Protein AF-A0A1B6HYE9-F1 (afdb_monomer_lite)

InterPro domains:
  IPR001102 Transglutaminase, N-terminal [PF00868] (40-158)
  IPR013783 Immunoglobulin-like fold [G3DSA:2.60.40.10] (4-171)
  IPR014756 Immunoglobulin E-set [SSF81296] (29-166)
  IPR050779 Protein-glutamine gamma-glutamyltransferases [PTHR11590] (35-166)

Structure (mmCIF, N/CA/C/O backbone):
data_AF-A0A1B6HYE9-F1
#
_entry.id   AF-A0A1B6HYE9-F1
#
loop_
_atom_site.group_PDB
_atom_site.id
_atom_site.type_symbol
_atom_site.label_atom_id
_atom_site.label_alt_id
_atom_site.label_comp_id
_atom_site.label_asym_id
_atom_site.label_entity_id
_atom_site.label_seq_id
_atom_site.pdbx_PDB_ins_code
_atom_site.Cartn_x
_atom_site.Cartn_y
_atom_site.Cartn_z
_atom_site.occupancy
_atom_site.B_iso_or_equiv
_atom_site.auth_seq_id
_atom_site.auth_comp_id
_atom_site.auth_asym_id
_atom_site.auth_atom_id
_atom_site.pdbx_PDB_model_num
ATOM 1 N N . ASN A 1 1 ? -44.830 27.054 55.595 1.00 59.25 1 ASN A N 1
ATOM 2 C CA . ASN A 1 1 ? -45.464 26.702 54.304 1.00 59.25 1 ASN A CA 1
ATOM 3 C C . ASN A 1 1 ? -44.818 25.433 53.739 1.00 59.25 1 ASN A C 1
ATOM 5 O O . ASN A 1 1 ? -43.736 25.499 53.167 1.00 59.25 1 ASN A O 1
ATOM 9 N N . TYR A 1 2 ? -45.419 24.270 54.002 1.00 58.19 2 TYR A N 1
ATOM 10 C CA . TYR A 1 2 ? -44.832 22.929 53.811 1.00 58.19 2 TYR A CA 1
ATOM 11 C C . TYR A 1 2 ? -44.570 22.565 52.336 1.00 58.19 2 TYR A C 1
ATOM 13 O O . TYR A 1 2 ? -43.522 22.013 52.006 1.00 58.19 2 TYR A O 1
ATOM 21 N N . GLN A 1 3 ? -45.456 22.990 51.432 1.00 59.62 3 GLN A N 1
ATOM 22 C CA . GLN A 1 3 ? -45.361 22.722 49.990 1.00 59.62 3 GLN A CA 1
ATOM 23 C C . GLN A 1 3 ? -44.100 23.323 49.340 1.00 59.62 3 GLN A C 1
ATOM 25 O O . GLN A 1 3 ? -43.473 22.688 48.496 1.00 59.62 3 GLN A O 1
ATOM 30 N N . ARG A 1 4 ? -43.659 24.511 49.783 1.00 67.06 4 ARG A N 1
ATOM 31 C CA . ARG A 1 4 ? -42.428 25.159 49.286 1.00 67.06 4 ARG A CA 1
ATOM 32 C C . ARG A 1 4 ? -41.164 24.379 49.657 1.00 67.06 4 ARG A C 1
ATOM 34 O O . ARG A 1 4 ? -40.228 24.303 48.870 1.00 67.06 4 ARG A O 1
ATOM 41 N N . ASN A 1 5 ? -41.153 23.790 50.852 1.00 76.69 5 ASN A N 1
ATOM 42 C CA . ASN A 1 5 ? -40.014 23.021 51.351 1.00 76.69 5 ASN A CA 1
ATOM 43 C C . ASN A 1 5 ? -39.913 21.662 50.635 1.00 76.69 5 ASN A C 1
ATOM 45 O O . ASN A 1 5 ? -38.824 21.203 50.305 1.00 76.69 5 ASN A O 1
ATOM 49 N N . MET A 1 6 ? -41.062 21.058 50.317 1.00 70.38 6 MET A N 1
ATOM 50 C CA . MET A 1 6 ? -41.148 19.810 49.558 1.00 70.38 6 MET A CA 1
ATOM 51 C C . MET A 1 6 ? -40.637 19.965 48.113 1.00 70.38 6 MET A C 1
ATOM 53 O O . MET A 1 6 ? -39.793 19.185 47.681 1.00 70.38 6 MET A O 1
ATOM 57 N N . LEU A 1 7 ? -41.072 21.005 47.391 1.00 70.00 7 LEU A N 1
ATOM 58 C CA . LEU A 1 7 ? -40.622 21.265 46.014 1.00 70.00 7 LEU A CA 1
ATOM 59 C C . LEU A 1 7 ? -39.115 21.550 45.925 1.00 70.00 7 LEU A C 1
ATOM 61 O O . LEU A 1 7 ? -38.456 21.088 44.998 1.00 70.00 7 LEU A O 1
ATOM 65 N N . SER A 1 8 ? -38.558 22.257 46.913 1.00 77.88 8 SER A N 1
ATOM 66 C CA . SER A 1 8 ? -37.116 22.527 46.999 1.00 77.88 8 SER A CA 1
ATOM 67 C C . SER A 1 8 ? -36.295 21.243 47.162 1.00 77.88 8 SER A C 1
ATOM 69 O O . SER A 1 8 ? -35.298 21.046 46.468 1.00 77.88 8 SER A O 1
ATOM 71 N N . ARG A 1 9 ? -36.751 20.320 48.021 1.00 74.25 9 ARG A N 1
ATOM 72 C CA . ARG A 1 9 ? -36.089 19.021 48.216 1.00 74.25 9 ARG A CA 1
ATOM 73 C C . ARG A 1 9 ? -36.129 18.165 46.953 1.00 74.25 9 ARG A C 1
ATOM 75 O O . ARG A 1 9 ? -35.101 17.616 46.575 1.00 74.25 9 ARG A O 1
ATOM 82 N N . PHE A 1 10 ? -37.267 18.120 46.260 1.00 74.81 10 PHE A N 1
ATOM 83 C CA . PHE A 1 10 ? -37.372 17.393 44.994 1.00 74.81 10 PHE A CA 1
ATOM 84 C C . PHE A 1 10 ? -36.503 17.995 43.888 1.00 74.81 10 PHE A C 1
ATOM 86 O O . PHE A 1 10 ? -35.856 17.252 43.154 1.00 74.81 10 PHE A O 1
ATOM 93 N N . ALA A 1 11 ? -36.432 19.325 43.791 1.00 73.81 11 ALA A N 1
ATOM 94 C CA . ALA A 1 11 ? -35.553 19.995 42.837 1.00 73.81 11 ALA A CA 1
ATOM 95 C C . ALA A 1 11 ? -34.069 19.705 43.126 1.00 73.81 11 ALA A C 1
ATOM 97 O O . ALA A 1 11 ? -33.303 19.431 42.202 1.00 73.81 11 ALA A O 1
ATOM 98 N N . ALA A 1 12 ? -33.673 19.702 44.403 1.00 76.50 12 ALA A N 1
ATOM 99 C CA . ALA A 1 12 ? -32.314 19.368 44.821 1.00 76.50 12 ALA A CA 1
ATOM 100 C C . ALA A 1 12 ? -31.962 17.898 44.537 1.00 76.50 12 ALA A C 1
ATOM 102 O O . ALA A 1 12 ? -30.871 17.617 44.042 1.00 76.50 12 ALA A O 1
ATOM 103 N N . ASP A 1 13 ? -32.882 16.966 44.791 1.00 76.19 13 ASP A N 1
ATOM 104 C CA . ASP A 1 13 ? -32.677 15.546 44.494 1.00 76.19 13 ASP A CA 1
ATOM 105 C C . ASP A 1 13 ? -32.623 15.275 42.986 1.00 76.19 13 ASP A C 1
ATOM 107 O O . ASP A 1 13 ? -31.788 14.492 42.532 1.00 76.19 13 ASP A O 1
ATOM 111 N N . TYR A 1 14 ? -33.446 15.961 42.188 1.00 69.75 14 TYR A N 1
ATOM 112 C CA . TYR A 1 14 ? -33.395 15.870 40.729 1.00 69.75 14 TYR A CA 1
ATOM 113 C C . TYR A 1 14 ? -32.067 16.408 40.176 1.00 69.75 14 TYR A C 1
ATOM 115 O O . TYR A 1 14 ? -31.431 15.766 39.339 1.00 69.75 14 TYR A O 1
ATOM 123 N N . ALA A 1 15 ? -31.599 17.549 40.692 1.00 77.75 15 ALA A N 1
ATOM 124 C CA . ALA A 1 15 ? -30.308 18.125 40.327 1.00 77.75 15 ALA A CA 1
ATOM 125 C C . ALA A 1 15 ? -29.133 17.218 40.730 1.00 77.75 15 ALA A C 1
ATOM 127 O O . ALA A 1 15 ? -28.212 17.037 39.935 1.00 77.75 15 ALA A O 1
ATOM 128 N N . ARG A 1 16 ? -29.183 16.595 41.917 1.00 79.00 16 ARG A N 1
ATOM 129 C CA . ARG A 1 16 ? -28.179 15.614 42.364 1.00 79.00 16 ARG A CA 1
ATOM 130 C C . ARG A 1 16 ? -28.137 14.387 41.465 1.00 79.00 16 ARG A C 1
ATOM 132 O O . ARG A 1 16 ? -27.052 14.000 41.054 1.00 79.00 16 ARG A O 1
ATOM 139 N N . ARG A 1 17 ? -29.292 13.807 41.115 1.00 72.06 17 ARG A N 1
ATOM 140 C CA . ARG A 1 17 ? -29.358 12.644 40.211 1.00 72.06 17 ARG A CA 1
ATOM 141 C C . ARG A 1 17 ? -28.816 12.974 38.827 1.00 72.06 17 ARG A C 1
ATOM 143 O O . ARG A 1 17 ? -28.016 12.212 38.307 1.00 72.06 17 ARG A O 1
ATOM 150 N N . ARG A 1 18 ? -29.167 14.140 38.274 1.00 69.94 18 ARG A N 1
ATOM 151 C CA . ARG A 1 18 ? -28.640 14.605 36.983 1.00 69.94 18 ARG A CA 1
ATOM 152 C C . ARG A 1 18 ? -27.136 14.866 37.032 1.00 69.94 18 ARG A C 1
ATOM 154 O O . ARG A 1 18 ? -26.438 14.521 36.090 1.00 69.94 18 ARG A O 1
ATOM 161 N N . ALA A 1 19 ? -26.629 15.451 38.117 1.00 69.19 19 ALA A N 1
ATOM 162 C CA . ALA A 1 19 ? -25.194 15.632 38.315 1.00 69.19 19 ALA A CA 1
ATOM 163 C C . ALA A 1 19 ? -24.472 14.284 38.452 1.00 69.19 19 ALA A C 1
ATOM 165 O O . ALA A 1 19 ? -23.374 14.133 37.933 1.00 69.19 19 ALA A O 1
ATOM 166 N N . GLN A 1 20 ? -25.105 13.300 39.093 1.00 64.81 20 GLN A N 1
ATOM 167 C CA . GLN A 1 20 ? -24.550 11.965 39.279 1.00 64.81 20 GLN A CA 1
ATOM 168 C C . GLN A 1 20 ? -24.545 11.152 37.973 1.00 64.81 20 GLN A C 1
ATOM 170 O O . GLN A 1 20 ? -23.527 10.534 37.667 1.00 64.81 20 GLN A O 1
ATOM 175 N N . ASP A 1 21 ? -25.601 11.240 37.158 1.00 59.81 21 ASP A N 1
ATOM 176 C CA . ASP A 1 21 ? -25.646 10.672 35.799 1.00 59.81 21 ASP A CA 1
ATOM 177 C C . ASP A 1 21 ? -24.626 11.336 34.865 1.00 59.81 21 ASP A C 1
ATOM 179 O O . ASP A 1 21 ? -23.947 10.656 34.107 1.00 59.81 21 ASP A O 1
ATOM 183 N N . ASN A 1 22 ? -24.448 12.657 34.963 1.00 62.16 22 ASN A N 1
ATOM 184 C CA . ASN A 1 22 ? -23.486 13.400 34.141 1.00 62.16 22 ASN A CA 1
ATOM 185 C C . ASN A 1 22 ? -22.030 13.275 34.645 1.00 62.16 22 ASN A C 1
ATOM 187 O O . ASN A 1 22 ? -21.103 13.684 33.952 1.00 62.16 22 ASN A O 1
ATOM 191 N N . SER A 1 23 ? -21.825 12.743 35.860 1.00 59.91 23 SER A N 1
ATOM 192 C CA . SER A 1 23 ? -20.505 12.507 36.475 1.00 59.91 23 SER A CA 1
ATOM 193 C C . SER A 1 23 ? -19.930 11.118 36.211 1.00 59.91 23 SER A C 1
ATOM 195 O O . SER A 1 23 ? -18.757 10.889 36.498 1.00 59.91 23 SER A O 1
ATOM 197 N N . LYS A 1 24 ? -20.732 10.194 35.671 1.00 50.69 24 LYS A N 1
ATOM 198 C CA . LYS A 1 24 ? -20.213 8.954 35.103 1.00 50.69 24 LYS A CA 1
ATOM 199 C C . LYS A 1 24 ? -19.880 9.250 33.644 1.00 50.69 24 LYS A C 1
ATOM 201 O O . LYS A 1 24 ? -20.801 9.246 32.827 1.00 50.69 24 LYS A O 1
ATOM 206 N N . PRO A 1 25 ? -18.615 9.544 33.280 1.00 53.09 25 PRO A N 1
ATOM 207 C CA . PRO A 1 25 ? -18.246 9.457 31.878 1.00 53.09 25 PRO A CA 1
ATOM 208 C C . PRO A 1 25 ? -18.671 8.065 31.417 1.00 53.09 25 PRO A C 1
ATOM 210 O O . PRO A 1 25 ? -18.385 7.083 32.103 1.00 53.09 25 PRO A O 1
ATOM 213 N N . ALA A 1 26 ? -19.419 7.986 30.316 1.00 54.34 26 ALA A N 1
ATOM 214 C CA . ALA A 1 26 ? -19.636 6.712 29.656 1.00 54.34 26 ALA A CA 1
ATOM 215 C C . ALA A 1 26 ? -18.251 6.071 29.519 1.00 54.34 26 ALA A C 1
ATOM 217 O O . ALA A 1 26 ? -17.366 6.679 28.912 1.00 54.34 26 ALA A O 1
ATOM 218 N N . GLU A 1 27 ? -18.024 4.920 30.156 1.00 47.31 27 GLU A N 1
ATOM 219 C CA . GLU A 1 27 ? -16.830 4.132 29.885 1.00 47.31 27 GLU A CA 1
ATOM 220 C C . GLU A 1 27 ? -16.900 3.807 28.399 1.00 47.31 27 GLU A C 1
ATOM 222 O O . GLU A 1 27 ? -17.650 2.932 27.967 1.00 47.31 27 GLU A O 1
ATOM 227 N N . VAL A 1 28 ? -16.188 4.589 27.587 1.00 55.59 28 VAL A N 1
ATOM 228 C CA . VAL A 1 28 ? -15.978 4.262 26.189 1.00 55.59 28 VAL A CA 1
ATOM 229 C C . VAL A 1 28 ? -15.140 3.000 26.249 1.00 55.59 28 VAL A C 1
ATOM 231 O O . VAL A 1 28 ? -13.936 3.059 26.503 1.00 55.59 28 VAL A O 1
ATOM 234 N N . ILE A 1 29 ? -15.797 1.852 26.104 1.00 52.00 29 ILE A N 1
ATOM 235 C CA . ILE A 1 29 ? -15.141 0.567 25.910 1.00 52.00 29 ILE A CA 1
ATOM 236 C C . ILE A 1 29 ? -14.382 0.718 24.593 1.00 52.00 29 ILE A C 1
ATOM 238 O O . ILE A 1 29 ? -14.925 0.542 23.505 1.00 52.00 29 ILE A O 1
ATOM 242 N N . THR A 1 30 ? -13.141 1.182 24.690 1.00 63.22 30 THR A N 1
ATOM 243 C CA . THR A 1 30 ? -12.285 1.422 23.538 1.00 63.22 30 THR A CA 1
ATOM 244 C C . THR A 1 30 ? -11.751 0.069 23.102 1.00 63.22 30 THR A C 1
ATOM 246 O O . THR A 1 30 ? -10.785 -0.449 23.657 1.00 63.22 30 THR A O 1
ATOM 249 N N . SER A 1 31 ? -12.419 -0.555 22.130 1.00 71.88 31 SER A N 1
ATOM 250 C CA . SER A 1 31 ? -11.876 -1.747 21.482 1.00 71.88 31 SER A CA 1
ATOM 251 C C . SER A 1 31 ? -10.517 -1.391 20.872 1.00 71.88 31 SER A C 1
ATOM 253 O O . SER A 1 31 ? -10.427 -0.362 20.190 1.00 71.88 31 SER A O 1
ATOM 255 N N . PRO A 1 32 ? -9.460 -2.188 21.108 1.00 85.94 32 PRO A N 1
ATOM 256 C CA . PRO A 1 32 ? -8.141 -1.889 20.568 1.00 85.94 32 PRO A CA 1
ATOM 257 C C . PRO A 1 32 ? -8.177 -1.822 19.030 1.00 85.94 32 PRO A C 1
ATOM 259 O O . PRO A 1 32 ? -9.060 -2.436 18.413 1.00 85.94 32 PRO A O 1
ATOM 262 N N . PRO A 1 33 ? -7.227 -1.095 18.407 1.00 92.44 33 PRO A N 1
ATOM 263 C CA . PRO A 1 33 ? -7.038 -1.136 16.963 1.00 92.44 33 PRO A CA 1
ATOM 264 C C . PRO A 1 33 ? -6.943 -2.571 16.451 1.00 92.44 33 PRO A C 1
ATOM 266 O O . PRO A 1 33 ? -6.445 -3.458 17.143 1.00 92.44 33 PRO A O 1
ATOM 269 N N . ILE A 1 34 ? -7.450 -2.790 15.242 1.00 95.12 34 ILE A N 1
ATOM 270 C CA . ILE A 1 34 ? -7.347 -4.080 14.567 1.00 95.12 34 ILE A CA 1
ATOM 271 C C . ILE A 1 34 ? -5.873 -4.418 14.288 1.00 95.12 34 ILE A C 1
ATOM 273 O O . ILE A 1 34 ? -5.121 -3.558 13.831 1.00 95.12 34 ILE A O 1
ATOM 277 N N . SER A 1 35 ? -5.448 -5.651 14.554 1.00 96.12 35 SER A N 1
ATOM 278 C CA . SER A 1 35 ? -4.043 -6.065 14.426 1.00 96.12 35 SER A CA 1
ATOM 279 C C . SER A 1 35 ? -3.814 -6.815 13.117 1.00 96.12 35 SER A C 1
ATOM 281 O O . SER A 1 35 ? -4.654 -7.618 12.705 1.00 96.12 35 SER A O 1
ATOM 283 N N . VAL A 1 36 ? -2.674 -6.574 12.466 1.00 97.50 36 VAL A N 1
ATOM 284 C CA . VAL A 1 36 ? -2.293 -7.241 11.207 1.00 97.50 36 VAL A CA 1
ATOM 285 C C . VAL A 1 36 ? -1.617 -8.579 11.507 1.00 97.50 36 VAL A C 1
ATOM 287 O O . VAL A 1 36 ? -0.596 -8.621 12.193 1.00 97.50 36 VAL A O 1
ATOM 290 N N . GLU A 1 37 ? -2.151 -9.665 10.950 1.00 96.62 37 GLU A N 1
ATOM 291 C CA . GLU A 1 37 ? -1.601 -11.016 11.103 1.00 96.62 37 GLU A CA 1
ATOM 292 C C . GLU A 1 37 ? -0.754 -11.461 9.912 1.00 96.62 37 GLU A C 1
ATOM 294 O O . GLU A 1 37 ? 0.301 -12.066 10.098 1.00 96.62 37 GLU A O 1
ATOM 299 N N . LEU A 1 38 ? -1.235 -11.205 8.694 1.00 96.25 38 LEU A N 1
ATOM 300 C CA . LEU A 1 38 ? -0.617 -11.676 7.457 1.00 96.25 38 LEU A CA 1
ATOM 301 C C . LEU A 1 38 ? -0.796 -10.639 6.350 1.00 96.25 38 LEU A C 1
ATOM 303 O O . LEU A 1 38 ? -1.820 -9.960 6.274 1.00 96.25 38 LEU A O 1
ATOM 307 N N . THR A 1 39 ? 0.193 -10.558 5.475 1.00 96.38 39 THR A N 1
ATOM 308 C CA . THR A 1 39 ? 0.227 -9.682 4.308 1.00 96.38 39 THR A CA 1
ATOM 309 C C . THR A 1 39 ? 0.595 -10.492 3.069 1.00 96.38 39 THR A C 1
ATOM 311 O O . THR A 1 39 ? 1.408 -11.409 3.147 1.00 96.38 39 THR A O 1
ATOM 314 N N . GLU A 1 40 ? 0.001 -10.157 1.925 1.00 95.88 40 GLU A N 1
ATOM 315 C CA . GLU A 1 40 ? 0.337 -10.755 0.629 1.00 95.88 40 GLU A CA 1
ATOM 316 C C . GLU A 1 40 ? 0.332 -9.671 -0.455 1.00 95.88 40 GLU A C 1
ATOM 318 O O . GLU A 1 40 ? -0.700 -9.064 -0.747 1.00 95.88 40 GLU A O 1
ATOM 323 N N . LEU A 1 41 ? 1.502 -9.418 -1.044 1.00 95.06 41 LEU A N 1
ATOM 324 C CA . LEU A 1 41 ? 1.716 -8.396 -2.075 1.00 95.06 41 LEU A CA 1
ATOM 325 C C . LEU A 1 41 ? 1.465 -8.920 -3.490 1.00 95.06 41 LEU A C 1
ATOM 327 O O . LEU A 1 41 ? 1.735 -8.199 -4.447 1.00 95.06 41 LEU A O 1
ATOM 331 N N . TYR A 1 42 ? 1.013 -10.167 -3.638 1.00 96.50 42 TYR A N 1
ATOM 332 C CA . TYR A 1 42 ? 0.742 -10.837 -4.907 1.00 96.50 42 TYR A CA 1
ATOM 333 C C . TYR A 1 42 ? 1.877 -10.630 -5.912 1.00 96.50 42 TYR A C 1
ATOM 335 O O . TYR A 1 42 ? 1.643 -10.304 -7.076 1.00 96.50 42 TYR A O 1
ATOM 343 N N . ALA A 1 43 ? 3.127 -10.760 -5.446 1.00 96.62 43 ALA A N 1
ATOM 344 C CA . ALA A 1 43 ? 4.307 -10.272 -6.161 1.00 96.62 43 ALA A CA 1
ATOM 345 C C . ALA A 1 43 ? 4.365 -10.772 -7.613 1.00 96.62 43 ALA A C 1
ATOM 347 O O . ALA A 1 43 ? 4.616 -9.988 -8.525 1.00 96.62 43 ALA A O 1
ATOM 348 N N . ARG A 1 44 ? 4.054 -12.054 -7.839 1.00 96.38 44 ARG A N 1
ATOM 349 C CA . ARG A 1 44 ? 4.065 -12.685 -9.168 1.00 96.38 44 ARG A CA 1
ATOM 350 C C . ARG A 1 44 ? 2.924 -12.216 -10.071 1.00 96.38 44 ARG A C 1
ATOM 352 O O . ARG A 1 44 ? 3.146 -11.990 -11.257 1.00 96.38 44 ARG A O 1
ATOM 359 N N . ASP A 1 45 ? 1.715 -12.060 -9.540 1.00 97.56 45 ASP A N 1
ATOM 360 C CA . ASP A 1 45 ? 0.554 -11.649 -10.341 1.00 97.56 45 ASP A CA 1
ATOM 361 C C . ASP A 1 45 ? 0.585 -10.156 -10.656 1.00 97.56 45 ASP A C 1
ATOM 363 O O . ASP A 1 45 ? 0.396 -9.760 -11.810 1.00 97.56 45 ASP A O 1
ATOM 367 N N . ASN A 1 46 ? 0.948 -9.334 -9.669 1.00 98.25 46 ASN A N 1
ATOM 368 C CA . ASN A 1 46 ? 1.229 -7.926 -9.899 1.00 98.25 46 ASN A CA 1
ATOM 369 C C . ASN A 1 46 ? 2.350 -7.773 -10.938 1.00 98.25 46 ASN A C 1
ATOM 371 O O . ASN A 1 46 ? 2.187 -7.008 -11.887 1.00 98.25 46 ASN A O 1
ATOM 375 N N . ALA A 1 47 ? 3.433 -8.551 -10.858 1.00 98.19 47 ALA A N 1
ATOM 376 C CA . ALA A 1 47 ? 4.534 -8.439 -11.810 1.00 98.19 47 ALA A CA 1
ATOM 377 C C . ALA A 1 47 ? 4.142 -8.712 -13.271 1.00 98.19 47 ALA A C 1
ATOM 379 O O . ALA A 1 47 ? 4.607 -8.000 -14.160 1.00 98.19 47 ALA A O 1
ATOM 380 N N . LYS A 1 48 ? 3.235 -9.664 -13.536 1.00 97.88 48 LYS A N 1
ATOM 381 C CA . LYS A 1 48 ? 2.699 -9.884 -14.894 1.00 97.88 48 LYS A CA 1
ATOM 382 C C . LYS A 1 48 ? 2.018 -8.6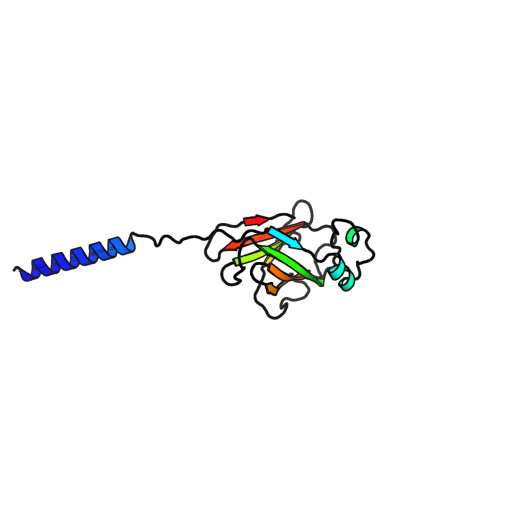25 -15.429 1.00 97.88 48 LYS A C 1
ATOM 384 O O . LYS A 1 48 ? 2.292 -8.198 -16.548 1.00 97.88 48 LYS A O 1
ATOM 389 N N . SER A 1 49 ? 1.153 -8.012 -14.617 1.00 97.44 49 SER A N 1
ATOM 390 C CA . SER A 1 49 ? 0.431 -6.792 -15.005 1.00 97.44 49 SER A CA 1
ATOM 391 C C . SER A 1 49 ? 1.360 -5.585 -15.160 1.00 97.44 49 SER A C 1
ATOM 393 O O . SER A 1 49 ? 1.142 -4.741 -16.025 1.00 97.44 49 SER A O 1
ATOM 395 N N . HIS A 1 50 ? 2.416 -5.512 -14.349 1.00 98.25 50 HIS A N 1
ATOM 396 C CA . HIS A 1 50 ? 3.410 -4.444 -14.373 1.00 98.25 50 HIS A CA 1
ATOM 397 C C . HIS A 1 50 ? 4.556 -4.703 -15.363 1.00 98.25 50 HIS A C 1
ATOM 399 O O . HIS A 1 50 ? 5.442 -3.857 -15.485 1.00 98.25 50 HIS A O 1
ATOM 405 N N . HIS A 1 51 ? 4.567 -5.829 -16.081 1.00 98.38 51 HIS A N 1
ATOM 406 C CA . HIS A 1 51 ? 5.659 -6.233 -16.976 1.00 98.38 51 HIS A CA 1
ATOM 407 C C . HIS A 1 51 ? 7.029 -6.213 -16.276 1.00 98.38 51 HIS A C 1
ATOM 409 O O . HIS A 1 51 ? 7.980 -5.548 -16.713 1.00 98.38 51 HIS A O 1
ATOM 415 N N . THR A 1 52 ? 7.091 -6.869 -15.121 1.00 98.25 52 THR A N 1
ATOM 416 C CA . THR A 1 52 ? 8.268 -7.012 -14.248 1.00 98.25 52 THR A CA 1
ATOM 417 C C . THR A 1 52 ? 8.477 -8.469 -13.816 1.00 98.25 52 THR A C 1
ATOM 419 O O . THR A 1 52 ? 9.279 -8.758 -12.935 1.00 98.25 52 THR A O 1
ATOM 422 N N . ASP A 1 53 ? 7.791 -9.409 -14.457 1.00 97.25 53 ASP A N 1
ATOM 423 C CA . ASP A 1 53 ? 7.821 -10.846 -14.177 1.00 97.25 53 ASP A CA 1
ATOM 424 C C . ASP A 1 53 ? 9.161 -11.522 -14.512 1.00 97.25 53 ASP A C 1
ATOM 426 O O . ASP A 1 53 ? 9.437 -12.615 -14.027 1.00 97.25 53 ASP A O 1
ATOM 430 N N . LEU A 1 54 ? 10.025 -10.848 -15.278 1.00 97.31 54 LEU A N 1
ATOM 431 C CA . LEU A 1 54 ? 11.369 -11.328 -15.621 1.00 97.31 54 LEU A CA 1
ATOM 432 C C . LEU A 1 54 ? 12.442 -11.005 -14.568 1.00 97.31 54 LEU A C 1
ATOM 434 O O . LEU A 1 54 ? 13.584 -11.437 -14.716 1.00 97.31 54 LEU A O 1
ATOM 438 N N . TYR A 1 55 ? 12.122 -10.227 -13.529 1.00 97.69 55 TYR A N 1
ATOM 439 C CA . TYR A 1 55 ? 13.070 -9.978 -12.444 1.00 97.69 55 TYR A CA 1
ATOM 440 C C . TYR A 1 55 ? 13.181 -11.214 -11.546 1.00 97.69 55 TYR A C 1
ATOM 442 O O . TYR A 1 55 ? 12.177 -11.696 -11.029 1.00 97.69 55 TYR A O 1
ATOM 450 N N . GLU A 1 56 ? 14.410 -11.668 -11.287 1.00 97.31 56 GLU A N 1
ATOM 451 C CA . GLU A 1 56 ? 14.691 -12.805 -10.393 1.00 97.31 56 GLU A CA 1
ATOM 452 C C . GLU A 1 56 ? 14.041 -12.635 -9.009 1.00 97.31 56 GLU A C 1
ATOM 454 O O . GLU A 1 56 ? 13.443 -13.563 -8.474 1.00 97.31 56 GLU A O 1
ATOM 459 N N . LEU A 1 57 ? 14.035 -11.402 -8.494 1.00 96.19 57 LEU A N 1
ATOM 460 C CA . LEU A 1 57 ? 13.379 -11.023 -7.240 1.00 96.19 57 LEU A CA 1
ATOM 461 C C . LEU A 1 57 ? 11.905 -11.456 -7.151 1.00 96.19 57 LEU A C 1
ATOM 463 O O . LEU A 1 57 ? 11.435 -11.797 -6.072 1.00 96.19 57 LEU A O 1
ATOM 467 N N . VAL A 1 58 ? 11.168 -11.459 -8.266 1.00 96.62 58 VAL A N 1
ATOM 468 C CA . VAL A 1 58 ? 9.740 -11.821 -8.301 1.00 96.62 58 VAL A CA 1
ATOM 469 C C . VAL A 1 58 ? 9.534 -13.336 -8.195 1.00 96.62 58 VAL A C 1
ATOM 471 O O . VAL A 1 58 ? 8.501 -13.797 -7.698 1.00 96.62 58 VAL A O 1
ATOM 474 N N . VAL A 1 59 ? 10.498 -14.124 -8.674 1.00 92.88 59 VAL A N 1
ATOM 475 C CA . VAL A 1 59 ? 10.433 -15.592 -8.656 1.00 92.88 59 VAL A CA 1
ATOM 476 C C . VAL A 1 59 ? 11.090 -16.206 -7.420 1.00 92.88 59 VAL A C 1
ATOM 478 O O . VAL A 1 59 ? 10.788 -17.362 -7.118 1.00 92.88 59 VAL A O 1
ATOM 481 N N . ASP A 1 60 ? 11.899 -15.436 -6.690 1.00 94.75 60 ASP A N 1
ATOM 482 C CA . ASP A 1 60 ? 12.576 -15.848 -5.456 1.00 94.75 60 ASP A CA 1
ATOM 483 C C . ASP A 1 60 ? 11.600 -16.287 -4.338 1.00 94.75 60 ASP A C 1
ATOM 485 O O . ASP A 1 60 ? 10.374 -16.164 -4.453 1.00 94.75 60 ASP A O 1
ATOM 489 N N . THR A 1 61 ? 12.134 -16.868 -3.261 1.00 92.62 61 THR A N 1
ATOM 490 C CA . THR A 1 61 ? 11.368 -17.345 -2.100 1.00 92.62 61 THR A CA 1
ATOM 491 C C . THR A 1 61 ? 11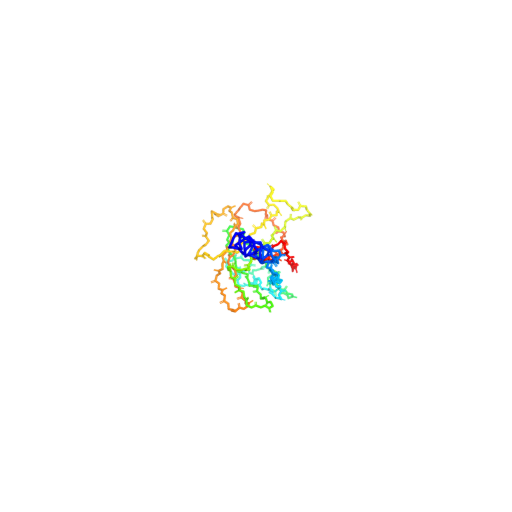.956 -16.787 -0.792 1.00 92.62 61 THR A C 1
ATOM 493 O O . THR A 1 61 ? 12.981 -17.289 -0.331 1.00 92.62 61 THR A O 1
ATOM 496 N N . PRO A 1 62 ? 11.296 -15.808 -0.141 1.00 91.38 62 PRO A N 1
ATOM 497 C CA . PRO A 1 62 ? 10.003 -15.220 -0.504 1.00 91.38 62 PRO A CA 1
ATOM 498 C C . PRO A 1 62 ? 10.097 -14.275 -1.719 1.00 91.38 62 PRO A C 1
ATOM 500 O O . PRO A 1 62 ? 11.123 -13.624 -1.914 1.00 91.38 62 PRO A O 1
ATOM 503 N N . PRO A 1 63 ? 9.028 -14.157 -2.527 1.00 94.75 63 PRO A N 1
ATOM 504 C CA . PRO A 1 63 ? 9.045 -13.295 -3.699 1.00 94.75 63 PRO A CA 1
ATOM 505 C C . PRO A 1 63 ? 9.006 -11.820 -3.288 1.00 94.75 63 PRO A C 1
ATOM 507 O O . PRO A 1 63 ? 8.187 -11.403 -2.468 1.00 94.75 63 PRO A O 1
ATOM 510 N N . THR A 1 64 ? 9.860 -11.012 -3.905 1.00 95.75 64 THR A N 1
ATOM 511 C CA . THR A 1 64 ? 9.910 -9.562 -3.704 1.00 95.75 64 THR A CA 1
ATOM 512 C C . THR A 1 64 ? 9.171 -8.855 -4.846 1.00 95.75 64 THR A C 1
ATOM 514 O O . THR A 1 64 ? 9.523 -9.039 -6.015 1.00 95.75 64 THR A O 1
ATOM 517 N N . PRO A 1 65 ? 8.147 -8.032 -4.559 1.00 96.50 65 PRO A N 1
ATOM 518 C CA . PRO A 1 65 ? 7.388 -7.353 -5.600 1.00 96.50 65 PRO A CA 1
ATOM 519 C C . PRO A 1 65 ? 8.229 -6.278 -6.292 1.00 96.50 65 PRO A C 1
ATOM 521 O O . PRO A 1 65 ? 8.813 -5.402 -5.655 1.00 96.50 65 PRO A O 1
ATOM 524 N N . VAL A 1 66 ? 8.222 -6.304 -7.623 1.00 98.19 66 VAL A N 1
ATOM 525 C CA . VAL A 1 66 ? 8.794 -5.251 -8.467 1.00 98.19 66 VAL A CA 1
ATOM 526 C C . VAL A 1 66 ? 7.643 -4.580 -9.204 1.00 98.19 66 VAL A C 1
ATOM 528 O O . VAL A 1 66 ? 6.999 -5.200 -10.044 1.00 98.19 66 VAL A O 1
ATOM 531 N N . LEU A 1 67 ? 7.357 -3.319 -8.880 1.00 98.31 67 LEU A N 1
ATOM 532 C CA . LEU A 1 67 ? 6.185 -2.591 -9.379 1.00 98.31 67 LEU A CA 1
ATOM 533 C C . LEU A 1 67 ? 6.604 -1.357 -10.183 1.00 98.31 67 LEU A C 1
ATOM 535 O O . LEU A 1 67 ? 7.644 -0.745 -9.932 1.00 98.31 67 LEU A O 1
ATOM 539 N N . ARG A 1 68 ? 5.767 -0.958 -11.142 1.00 98.31 68 ARG A N 1
ATOM 540 C CA . ARG A 1 68 ? 5.948 0.275 -11.925 1.00 98.31 68 ARG A CA 1
ATOM 541 C C . ARG A 1 68 ? 5.051 1.386 -11.393 1.00 98.31 68 ARG A C 1
ATOM 543 O O . ARG A 1 68 ? 3.856 1.187 -11.205 1.00 98.31 68 ARG A O 1
ATOM 550 N N . ARG A 1 69 ? 5.624 2.577 -11.206 1.00 97.56 69 ARG A N 1
ATOM 551 C CA . ARG A 1 69 ? 4.878 3.791 -10.845 1.00 97.56 69 ARG A CA 1
ATOM 552 C C . ARG A 1 69 ? 3.843 4.170 -11.909 1.00 97.56 69 ARG A C 1
ATOM 554 O O . ARG A 1 69 ? 4.057 3.912 -13.091 1.00 97.56 69 ARG A O 1
ATOM 561 N N . GLY A 1 70 ? 2.765 4.841 -11.505 1.00 96.75 70 GLY A N 1
ATOM 562 C CA . GLY A 1 70 ? 1.669 5.242 -12.398 1.00 96.75 70 GLY A CA 1
ATOM 563 C C . GLY A 1 70 ? 0.684 4.118 -12.733 1.00 96.75 70 GLY A C 1
ATOM 564 O O . GLY A 1 70 ? -0.188 4.312 -13.581 1.00 96.75 70 GLY A O 1
ATOM 565 N N . GLN A 1 71 ? 0.824 2.963 -12.083 1.00 97.19 71 GLN A N 1
ATOM 566 C CA . GLN A 1 71 ? -0.027 1.793 -12.244 1.00 97.19 71 GLN A CA 1
ATOM 567 C C . GLN A 1 71 ? -0.425 1.263 -10.863 1.00 97.19 71 GLN A C 1
ATOM 569 O O . GLN A 1 71 ? 0.347 1.374 -9.906 1.00 97.19 71 GLN A O 1
ATOM 574 N N . ALA A 1 72 ? -1.652 0.755 -10.758 1.00 98.06 72 ALA A N 1
ATOM 575 C CA . ALA A 1 72 ? -2.174 0.187 -9.526 1.00 98.06 72 ALA A CA 1
ATOM 576 C C . ALA A 1 72 ? -1.768 -1.281 -9.360 1.00 98.06 72 ALA A C 1
ATOM 578 O O . ALA A 1 72 ? -1.567 -1.981 -10.350 1.00 98.06 72 ALA A O 1
ATOM 579 N N . PHE A 1 73 ? -1.687 -1.726 -8.109 1.00 98.62 73 PHE A N 1
ATOM 580 C CA . PHE A 1 73 ? -1.382 -3.104 -7.731 1.00 98.62 73 PHE A CA 1
ATOM 581 C C . PHE A 1 73 ? -2.310 -3.570 -6.606 1.00 98.62 73 PHE A C 1
ATOM 583 O O . PHE A 1 73 ? -2.924 -2.749 -5.915 1.00 98.62 73 PHE A O 1
ATOM 590 N N . PHE A 1 74 ? -2.392 -4.883 -6.404 1.00 98.50 74 PHE A N 1
ATOM 591 C CA . PHE A 1 74 ? -3.197 -5.474 -5.337 1.00 98.50 74 PHE A CA 1
ATOM 592 C C . PHE A 1 74 ? -2.362 -5.831 -4.113 1.00 98.50 74 PHE A C 1
ATOM 594 O O . PHE A 1 74 ? -1.248 -6.338 -4.240 1.00 98.50 74 PHE A O 1
ATOM 601 N N . PHE A 1 75 ? -2.924 -5.608 -2.928 1.00 98.19 75 PHE A N 1
ATOM 602 C CA . PHE A 1 75 ? -2.297 -5.935 -1.653 1.00 98.19 75 PHE A CA 1
ATOM 603 C C . PHE A 1 75 ? -3.347 -6.497 -0.686 1.00 98.19 75 PHE A C 1
ATOM 605 O O . PHE A 1 75 ? -4.284 -5.791 -0.309 1.00 98.19 75 PHE A O 1
ATOM 612 N N . ALA A 1 76 ? -3.206 -7.762 -0.286 1.00 98.12 76 ALA A N 1
ATOM 613 C CA . ALA A 1 76 ? -4.040 -8.365 0.742 1.00 98.12 76 ALA A CA 1
ATOM 614 C C . ALA A 1 76 ? -3.464 -8.237 2.155 1.00 98.12 76 ALA A C 1
ATOM 616 O O . ALA A 1 76 ? -2.257 -8.344 2.382 1.00 98.12 76 ALA A O 1
ATOM 617 N N . VAL A 1 77 ? -4.372 -8.041 3.110 1.00 98.38 77 VAL A N 1
ATOM 618 C CA . VAL A 1 77 ? -4.076 -7.932 4.539 1.00 98.38 77 VAL A CA 1
ATOM 619 C C . VAL A 1 77 ? -5.096 -8.768 5.303 1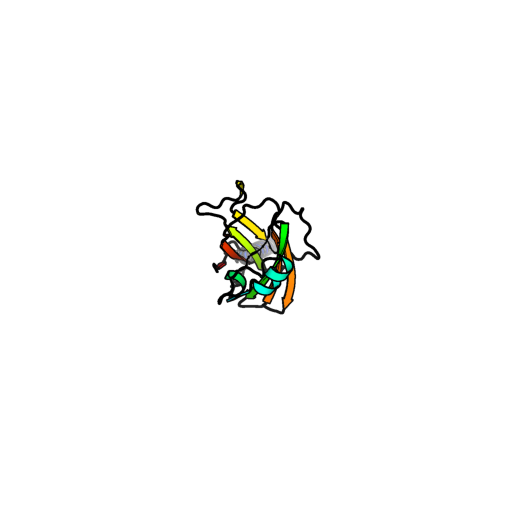.00 98.38 77 VAL A C 1
ATOM 621 O O . VAL A 1 77 ? -6.300 -8.552 5.156 1.00 98.38 77 VAL A O 1
ATOM 624 N N . ARG A 1 78 ? -4.620 -9.712 6.118 1.00 98.25 78 ARG A N 1
ATOM 625 C CA . ARG A 1 78 ? -5.437 -10.459 7.079 1.00 98.25 78 ARG A CA 1
ATOM 626 C C . ARG A 1 78 ? -5.252 -9.888 8.473 1.00 98.25 78 ARG A C 1
ATOM 628 O O . ARG A 1 78 ? -4.126 -9.645 8.913 1.00 98.25 78 ARG A O 1
ATOM 635 N N . PHE A 1 79 ? -6.362 -9.740 9.173 1.00 97.81 79 PHE A N 1
ATOM 636 C CA . PHE A 1 79 ? -6.439 -9.186 10.509 1.00 97.81 79 PHE A CA 1
ATOM 637 C C . PHE A 1 79 ? -6.870 -10.218 11.557 1.00 97.81 79 PHE A C 1
ATOM 639 O O . PHE A 1 79 ? -7.427 -11.267 11.234 1.00 97.81 79 PHE A O 1
ATOM 646 N N . ASN A 1 80 ? -6.683 -9.875 12.831 1.00 96.56 80 ASN A N 1
ATOM 647 C CA . ASN A 1 80 ? -7.067 -10.706 13.980 1.00 96.56 80 ASN A CA 1
ATOM 648 C C . ASN A 1 80 ? -8.581 -10.787 14.256 1.00 96.56 80 ASN A C 1
ATOM 650 O O . ASN A 1 80 ? -9.017 -11.598 15.073 1.00 96.56 80 ASN A O 1
ATOM 654 N N . ARG A 1 81 ? -9.394 -9.946 13.611 1.00 95.69 81 ARG A N 1
ATOM 655 C CA . ARG A 1 81 ? -10.864 -9.956 13.695 1.00 95.69 81 ARG A CA 1
ATOM 656 C C . ARG A 1 81 ? -11.486 -9.473 12.381 1.00 95.69 81 ARG A C 1
ATOM 658 O O . ARG A 1 81 ? -10.757 -8.905 11.568 1.00 95.69 81 ARG A O 1
ATOM 665 N N . PRO A 1 82 ? -12.800 -9.666 12.158 1.00 97.06 82 PRO A N 1
ATOM 666 C CA . PRO A 1 82 ? -13.476 -9.096 10.999 1.00 97.06 82 PRO A CA 1
ATOM 667 C C . PRO A 1 82 ? -13.203 -7.594 10.864 1.00 97.06 82 PRO A C 1
ATOM 669 O O . PRO A 1 82 ? -13.226 -6.864 11.862 1.00 97.06 82 PRO A O 1
ATOM 672 N N . PHE A 1 83 ? -12.909 -7.171 9.637 1.00 96.94 83 PHE A N 1
ATOM 673 C CA . PHE A 1 83 ? -12.638 -5.780 9.298 1.00 96.94 83 PHE A CA 1
ATOM 674 C C . PHE A 1 83 ? -13.957 -5.029 9.100 1.00 96.94 83 PHE A C 1
ATOM 676 O O . PHE A 1 83 ? -14.843 -5.506 8.392 1.00 96.94 83 PHE A O 1
ATOM 683 N N . ASP A 1 84 ? -14.087 -3.852 9.702 1.00 95.06 84 ASP A N 1
ATOM 684 C CA . ASP A 1 84 ? -15.217 -2.953 9.468 1.00 95.06 84 ASP A CA 1
ATOM 685 C C . ASP A 1 84 ? -14.691 -1.610 8.966 1.00 95.06 84 ASP A C 1
ATOM 687 O O . ASP A 1 84 ? -14.103 -0.850 9.727 1.00 95.06 84 ASP A O 1
ATOM 691 N N . ILE A 1 85 ? -14.936 -1.279 7.699 1.00 93.69 85 ILE A N 1
ATOM 692 C CA . ILE A 1 85 ? -14.419 -0.053 7.078 1.00 93.69 85 ILE A CA 1
ATOM 693 C C . ILE A 1 85 ? -14.942 1.248 7.711 1.00 93.69 85 ILE A C 1
ATOM 695 O O . ILE A 1 85 ? -14.353 2.313 7.517 1.00 93.69 85 ILE A O 1
ATOM 699 N N . HIS A 1 86 ? -16.037 1.189 8.471 1.00 91.75 86 HIS A N 1
ATOM 700 C CA . HIS A 1 86 ? -16.586 2.348 9.173 1.00 91.75 86 HIS A CA 1
ATOM 701 C C . HIS A 1 86 ? -15.972 2.550 10.563 1.00 91.75 86 HIS A C 1
ATOM 703 O O . HIS A 1 86 ? -16.055 3.653 11.106 1.00 91.75 86 HIS A O 1
ATOM 709 N N . GLN A 1 87 ? -15.353 1.515 11.135 1.00 92.75 87 GLN A N 1
ATOM 710 C CA . GLN A 1 87 ? -14.740 1.550 12.468 1.00 92.75 87 GLN A CA 1
ATOM 711 C C . GLN A 1 87 ? -13.215 1.444 12.417 1.00 92.75 87 GLN A C 1
ATOM 713 O O . GLN A 1 87 ? -12.525 2.054 13.232 1.00 92.75 87 GLN A O 1
ATOM 718 N N . ASP A 1 88 ? -12.682 0.705 11.453 1.00 95.38 88 ASP A N 1
ATOM 719 C CA . ASP A 1 88 ? -11.272 0.398 11.291 1.00 95.38 88 ASP A CA 1
ATOM 720 C C . ASP A 1 88 ? -10.671 1.236 10.170 1.00 95.38 88 ASP A C 1
ATOM 722 O O . ASP A 1 88 ? -10.996 1.105 8.990 1.00 95.38 88 ASP A O 1
ATOM 726 N N . LEU A 1 89 ? -9.726 2.090 10.538 1.00 95.50 89 LEU A N 1
ATOM 727 C CA . LEU A 1 89 ? -8.963 2.875 9.585 1.00 95.50 89 LEU A CA 1
ATOM 728 C C . LEU A 1 89 ? -7.641 2.165 9.316 1.00 95.50 89 LEU A C 1
ATOM 730 O O . LEU A 1 89 ? -6.822 1.997 10.222 1.00 95.50 89 LEU A O 1
ATOM 734 N N . VAL A 1 90 ? -7.427 1.790 8.057 1.00 97.31 90 VAL A N 1
ATOM 735 C CA . VAL A 1 90 ? -6.196 1.155 7.571 1.00 97.31 90 VAL A CA 1
ATOM 736 C C . VAL A 1 90 ? -5.452 2.139 6.680 1.00 97.31 90 VAL A C 1
ATOM 738 O O . VAL A 1 90 ? -6.023 2.729 5.757 1.00 97.31 90 VAL A O 1
ATOM 741 N N . ARG A 1 91 ? -4.160 2.321 6.946 1.00 97.62 91 ARG A N 1
ATOM 742 C CA . ARG A 1 91 ? -3.287 3.207 6.182 1.00 97.62 91 ARG A CA 1
ATOM 743 C C . ARG A 1 91 ? -2.005 2.494 5.785 1.00 97.62 91 ARG A C 1
ATOM 745 O O . ARG A 1 91 ? -1.267 2.016 6.641 1.00 97.62 91 ARG A O 1
ATOM 752 N N . PHE A 1 92 ? -1.714 2.511 4.492 1.00 98.25 92 PHE A N 1
ATOM 753 C CA . PHE A 1 92 ? -0.450 2.056 3.929 1.00 98.25 92 PHE A CA 1
ATOM 754 C C . PHE A 1 92 ? 0.547 3.215 3.943 1.00 98.25 92 PHE A C 1
ATOM 756 O O . PHE A 1 92 ? 0.255 4.305 3.448 1.00 98.25 92 PHE A O 1
ATOM 763 N N . ILE A 1 93 ? 1.714 3.001 4.539 1.00 98.12 93 ILE A N 1
ATOM 764 C CA . IL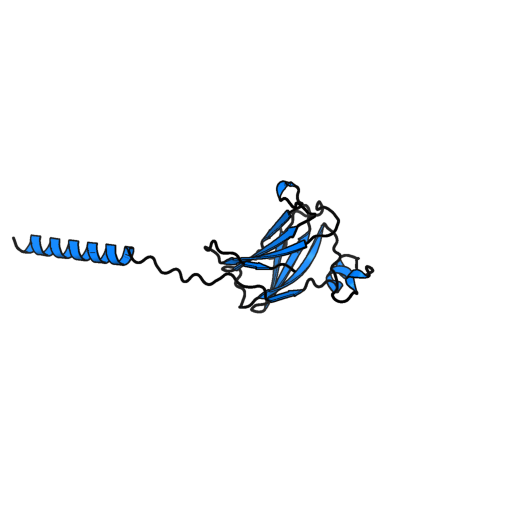E A 1 93 ? 2.784 3.990 4.653 1.00 98.12 93 ILE A CA 1
ATOM 765 C C . ILE A 1 93 ? 3.956 3.507 3.808 1.00 98.12 93 ILE A C 1
ATOM 767 O O . ILE A 1 93 ? 4.574 2.500 4.137 1.00 98.12 93 ILE A O 1
ATOM 771 N N . PHE A 1 94 ? 4.264 4.236 2.740 1.00 97.88 94 PHE A N 1
ATOM 772 C CA . PHE A 1 94 ? 5.382 3.951 1.845 1.00 97.88 94 PHE A CA 1
ATOM 773 C C . PHE A 1 94 ? 6.523 4.932 2.099 1.00 97.88 94 PHE A C 1
ATOM 775 O O . PHE A 1 94 ? 6.355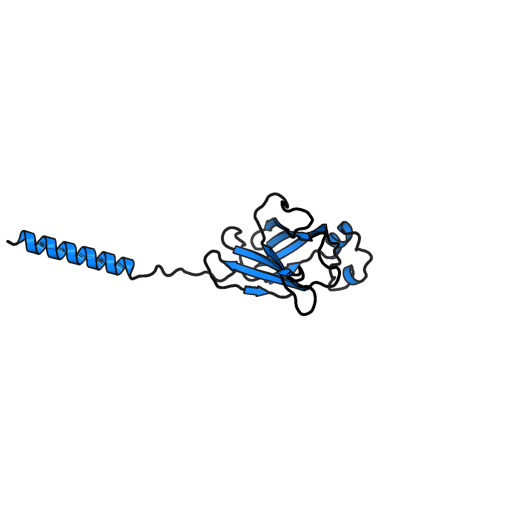 6.137 1.904 1.00 97.88 94 PHE A O 1
ATOM 782 N N . ASP A 1 95 ? 7.681 4.410 2.490 1.00 98.06 95 ASP A N 1
ATOM 783 C CA . ASP A 1 95 ? 8.888 5.173 2.801 1.00 98.06 95 ASP A CA 1
ATOM 784 C C . ASP A 1 95 ? 10.017 4.882 1.806 1.00 98.06 95 ASP A C 1
ATOM 786 O O . ASP A 1 95 ? 10.327 3.728 1.512 1.00 98.06 95 ASP A O 1
ATOM 790 N N . PHE A 1 96 ? 10.659 5.942 1.317 1.00 97.44 96 PHE A N 1
ATOM 791 C CA . PHE A 1 96 ? 11.762 5.901 0.362 1.00 97.44 96 PHE A CA 1
ATOM 792 C C . PHE A 1 96 ? 13.026 6.538 0.944 1.00 97.44 96 PHE A C 1
ATOM 794 O O . PHE A 1 96 ? 13.041 7.717 1.315 1.00 97.44 96 PHE A O 1
ATOM 801 N N . GLY A 1 97 ? 14.115 5.768 0.953 1.00 95.38 97 GLY A N 1
ATOM 802 C CA . GLY A 1 97 ? 15.407 6.203 1.479 1.00 95.38 97 GLY A CA 1
ATOM 803 C C . GLY A 1 97 ? 15.452 6.327 3.013 1.00 95.38 97 GLY A C 1
ATOM 804 O O . GLY A 1 97 ? 14.490 5.993 3.701 1.00 95.38 97 GLY A O 1
ATOM 805 N N . PRO A 1 98 ? 16.580 6.805 3.573 1.00 94.81 98 PRO A N 1
ATOM 806 C CA . PRO A 1 98 ? 16.834 6.779 5.018 1.00 94.81 98 PRO A CA 1
ATOM 807 C C . PRO A 1 98 ? 16.075 7.853 5.811 1.00 94.81 98 PRO A C 1
ATOM 809 O O . PRO A 1 98 ? 15.833 7.681 6.999 1.00 94.81 98 PRO A O 1
ATOM 812 N N . ASN A 1 99 ? 15.700 8.964 5.165 1.00 95.69 99 ASN A N 1
ATOM 813 C CA . ASN A 1 99 ? 15.027 10.105 5.798 1.00 95.69 99 ASN A CA 1
ATOM 814 C C . ASN A 1 99 ? 13.741 10.470 5.031 1.00 95.69 99 ASN A C 1
ATOM 816 O O . ASN A 1 99 ? 13.695 11.504 4.354 1.00 95.69 99 ASN A O 1
ATOM 820 N N . PRO A 1 100 ? 12.712 9.6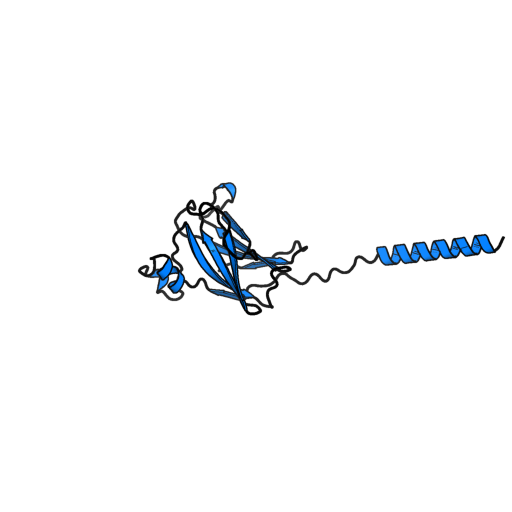06 5.075 1.00 96.38 100 PRO A N 1
ATOM 821 C CA . PRO A 1 100 ? 11.496 9.768 4.285 1.00 96.38 100 PRO A CA 1
ATOM 822 C C . PRO A 1 100 ? 10.619 10.912 4.834 1.00 96.38 100 PRO A C 1
ATOM 824 O O . PRO A 1 100 ? 10.334 10.983 6.033 1.00 96.38 100 PRO A O 1
ATOM 827 N N . THR A 1 101 ? 10.170 11.826 3.965 1.00 96.25 101 THR A N 1
ATOM 828 C CA . THR A 1 101 ? 9.318 12.971 4.331 1.00 96.25 101 THR A CA 1
ATOM 829 C C . THR A 1 101 ? 8.145 13.150 3.370 1.00 96.25 101 THR A C 1
ATOM 831 O O . THR A 1 101 ? 8.255 12.928 2.163 1.00 96.25 101 THR A O 1
ATOM 834 N N . ILE A 1 102 ? 7.008 13.605 3.909 1.00 94.62 102 ILE A N 1
ATOM 835 C CA . ILE A 1 102 ? 5.780 13.823 3.125 1.00 94.62 102 ILE A CA 1
ATOM 836 C C . ILE A 1 102 ? 5.989 14.942 2.102 1.00 94.62 102 ILE A C 1
ATOM 838 O O . ILE A 1 102 ? 5.660 14.796 0.930 1.00 94.62 102 ILE A O 1
ATOM 842 N N . THR A 1 103 ? 6.607 16.046 2.524 1.00 93.06 103 THR A N 1
ATOM 843 C CA . THR A 1 103 ? 6.828 17.235 1.686 1.00 93.06 103 THR A CA 1
ATOM 844 C C . THR A 1 103 ? 7.700 16.973 0.461 1.00 93.06 103 THR A C 1
ATOM 846 O O . THR A 1 103 ? 7.551 17.661 -0.543 1.00 93.06 103 THR A O 1
ATOM 849 N N . LYS A 1 104 ? 8.594 15.979 0.523 1.00 92.62 104 LYS A N 1
ATOM 850 C CA . LYS A 1 104 ? 9.461 15.579 -0.595 1.00 92.62 104 LYS A CA 1
ATOM 851 C C . LYS A 1 104 ? 8.897 14.396 -1.389 1.00 92.62 104 LYS A C 1
ATOM 853 O O . LYS A 1 104 ? 9.560 13.916 -2.302 1.00 92.62 104 LYS A O 1
ATOM 858 N N . GLY A 1 105 ? 7.715 13.893 -1.027 1.00 92.94 105 GLY A N 1
ATOM 859 C CA . GLY A 1 105 ? 7.116 12.710 -1.644 1.00 92.94 105 GLY A CA 1
ATOM 860 C C . GLY A 1 105 ? 7.865 11.404 -1.359 1.00 92.94 105 GLY A C 1
ATOM 861 O O . GLY A 1 105 ? 7.581 10.405 -2.014 1.00 92.94 105 GLY A O 1
ATOM 862 N N . THR A 1 106 ? 8.802 11.394 -0.402 1.00 96.31 106 THR A N 1
ATOM 863 C CA . THR A 1 106 ? 9.568 10.206 0.016 1.00 96.31 106 THR A CA 1
ATOM 864 C C . THR A 1 106 ? 8.937 9.477 1.205 1.00 96.31 106 THR A C 1
ATOM 866 O O . THR A 1 106 ? 9.421 8.422 1.589 1.00 96.31 106 THR A O 1
ATOM 869 N N . ARG A 1 107 ? 7.841 10.003 1.764 1.00 97.56 107 ARG A N 1
ATOM 870 C CA . ARG A 1 107 ? 6.907 9.312 2.666 1.00 97.56 107 ARG A CA 1
ATOM 871 C C . ARG A 1 107 ? 5.486 9.535 2.159 1.00 97.56 107 ARG A C 1
ATOM 873 O O . ARG A 1 107 ? 5.045 10.679 2.109 1.00 97.56 107 ARG A O 1
ATOM 880 N N . ASN A 1 108 ? 4.758 8.476 1.822 1.00 97.25 108 ASN A N 1
ATOM 881 C CA . ASN A 1 108 ? 3.375 8.565 1.348 1.00 97.25 108 ASN A CA 1
ATOM 882 C C . ASN A 1 108 ? 2.449 7.777 2.271 1.00 97.25 108 ASN A C 1
ATOM 884 O O . ASN A 1 108 ? 2.703 6.615 2.565 1.00 97.25 108 ASN A O 1
ATOM 888 N N . LEU A 1 109 ? 1.390 8.434 2.740 1.00 97.12 109 LEU A N 1
ATOM 889 C CA . LEU A 1 109 ? 0.381 7.869 3.630 1.00 97.12 109 LEU A CA 1
ATOM 890 C C . LEU A 1 109 ? -0.900 7.704 2.816 1.00 97.12 109 LEU A C 1
ATOM 892 O O . LEU A 1 109 ? -1.519 8.700 2.448 1.00 97.12 109 LEU A O 1
ATOM 896 N N . VAL A 1 110 ? -1.287 6.465 2.534 1.00 97.19 110 VAL A N 1
ATOM 897 C CA . VAL A 1 110 ? -2.425 6.141 1.672 1.00 97.19 110 VAL A CA 1
ATOM 898 C C . VAL A 1 110 ? -3.492 5.459 2.512 1.00 97.19 110 VAL A C 1
ATOM 900 O O . VAL A 1 110 ? -3.286 4.357 3.018 1.00 97.19 110 VAL A O 1
ATOM 903 N N . GLN A 1 111 ? -4.612 6.143 2.725 1.00 96.88 111 GLN A N 1
ATOM 904 C CA . GLN A 1 111 ? -5.711 5.618 3.528 1.00 96.88 111 GLN A CA 1
ATOM 905 C C . GLN A 1 111 ? -6.653 4.784 2.663 1.00 96.88 111 GLN A C 1
ATOM 907 O O . GLN A 1 111 ? -7.096 5.242 1.612 1.00 96.88 111 GLN A O 1
ATOM 912 N N . LEU A 1 112 ? -6.974 3.581 3.133 1.00 97.69 112 LEU A N 1
ATOM 913 C CA . LEU A 1 112 ? -7.976 2.731 2.510 1.00 97.69 112 LEU A CA 1
ATOM 914 C C . LEU A 1 112 ? -9.348 3.409 2.586 1.00 97.69 112 LEU A C 1
ATOM 916 O O . LEU A 1 112 ? -9.754 3.876 3.651 1.00 97.69 112 LEU A O 1
ATOM 920 N N . CYS A 1 113 ? -10.053 3.462 1.460 1.00 94.88 113 CYS A N 1
ATOM 921 C CA . CYS A 1 113 ? -11.386 4.050 1.372 1.00 94.88 113 CYS A CA 1
ATOM 922 C C . CYS A 1 113 ? -12.395 3.059 0.782 1.00 94.88 113 CYS A C 1
ATOM 924 O O . CYS A 1 113 ? -12.049 2.269 -0.099 1.00 94.88 113 CYS A O 1
ATOM 926 N N . ASP A 1 114 ? -13.656 3.166 1.203 1.00 94.44 114 ASP A N 1
ATOM 927 C CA . ASP A 1 114 ? -14.772 2.434 0.596 1.00 94.44 114 ASP A CA 1
ATOM 928 C C . ASP A 1 114 ? -15.276 3.180 -0.645 1.00 94.44 114 ASP A C 1
ATOM 930 O O . ASP A 1 114 ? -16.280 3.893 -0.632 1.00 94.44 114 ASP A O 1
ATOM 934 N N . LYS A 1 115 ? -14.480 3.131 -1.713 1.00 93.75 115 LYS A N 1
ATOM 935 C CA . LYS A 1 115 ? -14.810 3.746 -3.000 1.00 93.75 115 LYS A CA 1
ATOM 936 C C . LYS A 1 115 ? -14.910 2.667 -4.061 1.00 93.75 115 LYS A C 1
ATOM 938 O O . LYS A 1 115 ? -14.108 1.738 -4.097 1.00 93.75 115 LYS A O 1
ATOM 943 N N . ARG A 1 116 ? -15.842 2.855 -4.998 1.00 91.75 116 ARG A N 1
ATOM 944 C CA . ARG A 1 116 ? -16.019 1.944 -6.136 1.00 91.75 116 ARG A CA 1
ATOM 945 C C . ARG A 1 116 ? -14.785 1.888 -7.040 1.00 91.75 116 ARG A C 1
ATOM 947 O O . ARG A 1 116 ? -14.504 0.835 -7.593 1.00 91.75 116 ARG A O 1
ATOM 954 N N . GLU A 1 117 ? -14.068 2.998 -7.195 1.00 95.00 117 GLU A N 1
ATOM 955 C CA . GLU A 1 117 ? -12.931 3.136 -8.114 1.00 95.00 117 GLU A CA 1
ATOM 956 C C . GLU A 1 117 ? -11.852 4.042 -7.505 1.00 95.00 117 GLU A C 1
ATOM 958 O O . GLU A 1 117 ? -12.111 4.779 -6.550 1.00 95.00 117 GLU A O 1
ATOM 963 N N . LEU A 1 118 ? -10.633 3.965 -8.044 1.00 95.50 118 LEU A N 1
ATOM 964 C CA . LEU A 1 118 ? -9.561 4.913 -7.743 1.00 95.50 118 LEU A CA 1
ATOM 965 C C . LEU A 1 118 ? -9.923 6.251 -8.397 1.00 95.50 118 LEU A C 1
ATOM 967 O O . LEU A 1 118 ? -10.218 6.314 -9.587 1.00 95.50 118 LEU A O 1
ATOM 971 N N . THR A 1 119 ? -9.952 7.312 -7.601 1.00 94.06 119 THR A N 1
ATOM 972 C CA . THR A 1 119 ? -10.558 8.603 -7.984 1.00 94.06 119 THR A CA 1
ATOM 973 C C . THR A 1 119 ? -9.543 9.720 -8.146 1.00 94.06 119 THR A C 1
ATOM 975 O O . THR A 1 119 ? -9.840 10.733 -8.779 1.00 94.06 119 THR A O 1
ATOM 978 N N . LEU A 1 120 ? -8.364 9.581 -7.540 1.00 95.31 120 LEU A N 1
ATOM 979 C CA . LEU A 1 120 ? -7.342 10.612 -7.610 1.00 95.31 120 LEU A CA 1
ATOM 980 C C . LEU A 1 120 ? -6.562 10.532 -8.924 1.00 95.31 120 LEU A C 1
ATOM 982 O O . LEU A 1 120 ? -6.341 9.459 -9.486 1.00 95.31 120 LEU A O 1
ATOM 986 N N . ASP A 1 121 ? -6.099 11.697 -9.378 1.00 96.19 121 ASP A N 1
ATOM 987 C CA . ASP A 1 121 ? -5.229 11.823 -10.546 1.00 96.19 121 ASP A CA 1
ATOM 988 C C . ASP A 1 121 ? -4.006 10.890 -10.459 1.00 96.19 121 ASP A C 1
ATOM 990 O O . ASP A 1 121 ? -3.480 10.643 -9.373 1.00 96.19 121 ASP A O 1
ATOM 994 N N . LYS A 1 122 ? -3.499 10.423 -11.610 1.00 95.12 122 LYS A N 1
ATOM 995 C CA . LYS A 1 122 ? -2.371 9.476 -11.681 1.00 95.12 122 LYS A CA 1
ATOM 996 C C . LYS A 1 122 ? -1.088 9.990 -11.022 1.00 95.12 122 LYS A C 1
ATOM 998 O O . LYS A 1 122 ? -0.229 9.187 -10.670 1.00 95.12 122 LYS A O 1
ATOM 1003 N N . SER A 1 123 ? -0.929 11.303 -10.838 1.00 96.00 123 SER A N 1
ATOM 1004 C CA . SER A 1 123 ? 0.186 11.890 -10.079 1.00 96.00 123 SER A CA 1
ATOM 1005 C C . SER A 1 123 ? 0.051 11.728 -8.559 1.00 96.00 123 SER A C 1
ATOM 1007 O O . SER A 1 123 ? 0.970 12.080 -7.815 1.00 96.00 123 SER A O 1
ATOM 1009 N N . LYS A 1 124 ? -1.064 11.187 -8.060 1.00 96.69 124 LYS A N 1
ATOM 1010 C CA . LYS A 1 124 ? -1.352 10.997 -6.636 1.00 96.69 124 LYS A CA 1
ATOM 1011 C C . LYS A 1 124 ? -1.433 9.517 -6.283 1.00 96.69 124 LYS A C 1
ATOM 1013 O O . LYS A 1 124 ? -1.829 8.681 -7.092 1.00 96.69 124 LYS A O 1
ATOM 1018 N N . TRP A 1 125 ? -1.053 9.218 -5.046 1.00 97.81 125 TRP A N 1
ATOM 1019 C CA . TRP A 1 125 ? -1.332 7.926 -4.436 1.00 97.81 125 TRP A CA 1
ATOM 1020 C C . TRP A 1 125 ? -2.806 7.853 -4.047 1.00 97.81 125 TRP A C 1
ATOM 1022 O O . TRP A 1 125 ? -3.336 8.827 -3.516 1.00 97.81 125 TRP A O 1
ATOM 1032 N N . ASP A 1 126 ? -3.439 6.710 -4.285 1.00 98.06 126 ASP A N 1
ATOM 1033 C CA . ASP A 1 126 ? -4.834 6.444 -3.923 1.00 98.06 126 ASP A CA 1
ATOM 1034 C C . ASP A 1 126 ? -4.975 4.978 -3.504 1.00 98.06 126 ASP A C 1
ATOM 1036 O O . ASP A 1 126 ? -4.166 4.140 -3.906 1.00 98.06 126 ASP A O 1
ATOM 1040 N N . ALA A 1 127 ? -5.974 4.664 -2.688 1.00 98.06 127 ALA A N 1
ATOM 1041 C CA . ALA A 1 127 ? -6.279 3.290 -2.314 1.00 98.06 127 ALA A CA 1
ATOM 1042 C C . ALA A 1 127 ? -7.776 3.101 -2.105 1.00 98.06 127 ALA A C 1
ATOM 1044 O O . ALA A 1 127 ? -8.453 3.935 -1.496 1.00 98.06 127 ALA A O 1
ATOM 1045 N N . ARG A 1 128 ? -8.277 1.950 -2.545 1.00 97.75 128 ARG A N 1
ATOM 1046 C CA . ARG A 1 128 ? -9.656 1.532 -2.297 1.00 97.75 128 ARG A CA 1
ATOM 1047 C C . ARG A 1 128 ? -9.729 0.098 -1.806 1.00 97.75 128 ARG A C 1
ATOM 1049 O O . ARG A 1 128 ? -8.854 -0.718 -2.105 1.00 97.75 128 ARG A O 1
ATOM 1056 N N . LEU A 1 129 ? -10.807 -0.210 -1.098 1.00 98.19 129 LEU A N 1
ATOM 1057 C CA . LEU A 1 129 ? -11.196 -1.585 -0.834 1.00 98.19 129 LEU A CA 1
ATOM 1058 C C . LEU A 1 129 ? -11.647 -2.230 -2.153 1.00 98.19 129 LEU A C 1
ATOM 1060 O O . LEU A 1 129 ? -12.605 -1.781 -2.777 1.00 98.19 129 LEU A O 1
ATOM 1064 N N . HIS A 1 130 ? -10.921 -3.251 -2.606 1.00 97.62 130 HIS A N 1
ATOM 1065 C CA . HIS A 1 130 ? -11.271 -3.999 -3.813 1.00 97.62 130 HIS A CA 1
ATOM 1066 C C . HIS A 1 130 ? -12.175 -5.187 -3.484 1.00 97.62 130 HIS A C 1
ATOM 1068 O O . HIS A 1 130 ? -13.174 -5.422 -4.159 1.00 97.62 130 HIS A O 1
ATOM 1074 N N . HIS A 1 131 ? -11.818 -5.926 -2.435 1.00 96.88 131 HIS A N 1
ATOM 1075 C CA . HIS A 1 131 ? -12.560 -7.084 -1.960 1.00 96.88 131 HIS A CA 1
ATOM 1076 C C . HIS A 1 131 ? -12.387 -7.229 -0.448 1.00 96.88 131 HIS A C 1
ATOM 1078 O O . HIS A 1 131 ? -11.338 -6.877 0.097 1.00 96.88 131 HIS A O 1
ATOM 1084 N N . GLN A 1 132 ? -13.396 -7.781 0.217 1.00 96.62 132 GLN A N 1
ATOM 1085 C CA . GLN A 1 132 ? -13.353 -8.118 1.631 1.00 96.62 132 GLN A CA 1
ATOM 1086 C C . GLN A 1 132 ? -13.984 -9.491 1.848 1.00 96.62 132 GLN A C 1
ATOM 1088 O O . GLN A 1 132 ? -15.094 -9.744 1.390 1.00 96.62 132 GLN A O 1
ATOM 1093 N N . ASP A 1 133 ? -13.293 -10.330 2.611 1.00 96.00 133 ASP A N 1
ATOM 1094 C CA . ASP A 1 133 ? -13.798 -11.589 3.144 1.00 96.00 133 ASP A CA 1
ATOM 1095 C C . ASP A 1 133 ? -13.523 -11.642 4.651 1.00 96.00 133 ASP A C 1
ATOM 1097 O O . ASP A 1 133 ? -12.399 -11.895 5.088 1.00 96.00 133 ASP A O 1
ATOM 1101 N N . SER A 1 134 ? -14.549 -11.345 5.454 1.00 95.19 134 SER A N 1
ATOM 1102 C CA . SER A 1 134 ? -14.489 -11.321 6.921 1.00 95.19 134 SER A CA 1
ATOM 1103 C C . SER A 1 134 ? -13.326 -10.474 7.473 1.00 95.19 134 SER A C 1
ATOM 1105 O O . SER A 1 134 ? -13.432 -9.248 7.547 1.00 95.19 134 SER A O 1
ATOM 1107 N N . ASN A 1 135 ? -12.220 -11.108 7.870 1.00 97.00 135 ASN A N 1
ATOM 1108 C CA . ASN A 1 135 ? -11.019 -10.488 8.432 1.00 97.00 135 ASN A CA 1
ATOM 1109 C C . ASN A 1 135 ? -9.898 -10.266 7.407 1.00 97.00 135 ASN A C 1
ATOM 1111 O O . ASN A 1 135 ? -8.811 -9.840 7.786 1.00 97.00 135 ASN A O 1
ATOM 1115 N N . THR A 1 136 ? -10.124 -10.577 6.133 1.00 98.12 136 THR A N 1
ATOM 1116 C CA . THR A 1 136 ? -9.150 -10.392 5.058 1.00 98.12 136 THR A CA 1
ATOM 1117 C C . THR A 1 136 ? -9.666 -9.358 4.074 1.00 98.12 136 THR A C 1
ATOM 1119 O O . THR A 1 136 ? -10.768 -9.479 3.546 1.00 98.12 136 THR A O 1
ATOM 1122 N N . ILE A 1 137 ? -8.854 -8.347 3.792 1.00 98.25 137 ILE A N 1
ATOM 1123 C CA . ILE A 1 137 ? -9.127 -7.376 2.734 1.00 98.25 137 ILE A CA 1
ATOM 1124 C C . ILE A 1 137 ? -8.145 -7.566 1.593 1.00 98.25 137 ILE A C 1
ATOM 1126 O O . ILE A 1 137 ? -7.007 -7.978 1.799 1.00 98.25 137 ILE A O 1
ATOM 1130 N N . THR A 1 138 ? -8.569 -7.202 0.392 1.00 98.50 138 THR A N 1
ATOM 1131 C CA . THR A 1 138 ? -7.681 -6.896 -0.726 1.00 98.50 138 THR A CA 1
ATOM 1132 C C . THR A 1 138 ? -7.865 -5.427 -1.070 1.00 98.50 138 THR A C 1
ATOM 1134 O O . THR A 1 138 ? -8.968 -4.990 -1.403 1.00 98.50 138 THR A O 1
ATOM 1137 N N . ALA A 1 139 ? -6.787 -4.659 -0.961 1.00 98.56 139 ALA A N 1
ATOM 1138 C CA . ALA A 1 139 ? -6.725 -3.274 -1.392 1.00 98.56 139 ALA A CA 1
ATOM 1139 C C . ALA A 1 139 ? -6.207 -3.199 -2.831 1.00 98.56 139 ALA A C 1
ATOM 1141 O O . ALA A 1 139 ? -5.293 -3.933 -3.205 1.00 98.56 139 ALA A O 1
ATOM 1142 N N . GLU A 1 140 ? -6.764 -2.284 -3.617 1.00 98.56 140 GLU A N 1
ATOM 1143 C CA . GLU A 1 140 ? -6.151 -1.826 -4.864 1.00 98.56 140 GLU A CA 1
ATOM 1144 C C . GLU A 1 140 ? -5.492 -0.473 -4.587 1.00 98.56 140 GLU A C 1
ATOM 1146 O O . GLU A 1 140 ? -6.158 0.454 -4.114 1.00 98.56 140 GLU A O 1
ATOM 1151 N N . ILE A 1 141 ? -4.186 -0.368 -4.834 1.00 98.56 141 ILE A N 1
ATOM 1152 C CA . ILE A 1 141 ? -3.373 0.798 -4.473 1.00 98.56 141 ILE A CA 1
ATOM 1153 C C . ILE A 1 141 ? -2.754 1.395 -5.734 1.00 98.56 141 ILE A C 1
ATOM 1155 O O . ILE A 1 141 ? -1.993 0.730 -6.432 1.00 98.56 141 ILE A O 1
ATOM 1159 N N . GLN A 1 142 ? -3.035 2.670 -6.001 1.00 98.25 142 GLN A N 1
ATOM 1160 C CA . GLN A 1 142 ? -2.426 3.445 -7.079 1.00 98.25 142 GLN A CA 1
ATOM 1161 C C . GLN A 1 142 ? -1.079 4.021 -6.646 1.00 98.25 142 GLN A C 1
ATOM 1163 O O . GLN A 1 142 ? -1.000 4.783 -5.679 1.00 98.25 142 GLN A O 1
ATOM 1168 N N . ILE A 1 143 ? -0.032 3.738 -7.423 1.00 98.19 143 ILE A N 1
ATOM 1169 C CA . ILE A 1 143 ? 1.278 4.374 -7.260 1.00 98.19 143 ILE A CA 1
ATOM 1170 C C . ILE A 1 143 ? 1.306 5.674 -8.067 1.00 98.19 143 ILE A C 1
ATOM 1172 O O . ILE A 1 143 ? 1.080 5.657 -9.278 1.00 98.19 143 ILE A O 1
ATOM 1176 N N . SER A 1 144 ? 1.656 6.793 -7.426 1.00 97.88 144 SER A N 1
ATOM 1177 C CA . SER A 1 144 ? 1.852 8.080 -8.111 1.00 97.88 144 SER A CA 1
ATOM 1178 C C . SER A 1 144 ? 2.854 7.958 -9.267 1.00 97.88 144 SER A C 1
ATOM 1180 O O . SER A 1 144 ? 3.981 7.504 -9.078 1.00 97.88 144 SER A O 1
ATOM 1182 N N . SER A 1 145 ? 2.489 8.435 -10.457 1.00 97.75 145 SER A N 1
ATOM 1183 C CA . SER A 1 145 ? 3.358 8.456 -11.643 1.00 97.75 145 SER A CA 1
ATOM 1184 C C . SER A 1 145 ? 4.620 9.310 -11.471 1.00 97.75 145 SER A C 1
ATOM 1186 O O . SER A 1 145 ? 5.597 9.123 -12.198 1.00 97.75 145 SER A O 1
ATOM 1188 N N . THR A 1 146 ? 4.626 10.218 -10.493 1.00 96.19 146 THR A N 1
ATOM 1189 C CA . THR A 1 146 ? 5.742 11.120 -10.190 1.00 96.19 146 THR A CA 1
ATOM 1190 C C . THR A 1 146 ? 6.595 10.648 -9.012 1.00 96.19 146 THR A C 1
ATOM 1192 O O . THR A 1 146 ? 7.518 11.360 -8.619 1.00 96.19 146 THR A O 1
ATOM 1195 N N . CYS A 1 147 ? 6.314 9.480 -8.418 1.00 96.38 147 CYS A N 1
ATOM 1196 C CA . CYS A 1 147 ? 7.089 9.014 -7.271 1.00 96.38 147 CYS A CA 1
ATOM 1197 C C . CYS A 1 147 ? 8.549 8.681 -7.662 1.00 96.38 147 CYS A C 1
ATOM 1199 O O . CYS A 1 147 ? 8.819 8.274 -8.806 1.00 96.38 147 CYS A O 1
ATOM 1201 N N . PRO A 1 148 ? 9.503 8.831 -6.722 1.00 97.00 148 PRO A N 1
ATOM 1202 C CA . PRO A 1 148 ? 10.862 8.322 -6.880 1.00 97.00 148 PRO A CA 1
ATOM 1203 C C . PRO A 1 148 ? 10.898 6.828 -7.230 1.00 97.00 148 PRO A C 1
ATOM 1205 O O . PRO A 1 148 ? 10.043 6.051 -6.801 1.00 97.00 148 PRO A O 1
ATOM 1208 N N . VAL A 1 149 ? 11.906 6.431 -8.007 1.00 97.56 149 VAL A N 1
ATOM 1209 C CA . VAL A 1 149 ? 12.140 5.035 -8.402 1.00 97.56 149 VAL A CA 1
ATOM 1210 C C . VAL A 1 149 ? 13.248 4.452 -7.533 1.00 97.56 149 VAL A C 1
ATOM 1212 O O . VAL A 1 149 ? 14.309 5.056 -7.393 1.00 97.56 149 VAL A O 1
ATOM 1215 N N . GLY A 1 150 ? 13.001 3.274 -6.968 1.00 97.12 150 GLY A N 1
ATOM 1216 C CA . GLY A 1 150 ? 13.956 2.512 -6.171 1.00 97.12 150 GLY A CA 1
ATOM 1217 C C . GLY A 1 150 ? 13.230 1.663 -5.133 1.00 97.12 150 GLY A C 1
ATOM 1218 O O . GLY A 1 150 ? 12.062 1.332 -5.321 1.00 97.12 150 GLY A O 1
ATOM 1219 N N . ILE A 1 151 ? 13.923 1.312 -4.052 1.00 97.06 151 ILE A N 1
ATOM 1220 C CA . ILE A 1 151 ? 13.385 0.438 -3.005 1.00 97.06 151 ILE A CA 1
ATOM 1221 C C . ILE A 1 151 ? 12.522 1.259 -2.043 1.00 97.06 151 ILE A C 1
ATOM 1223 O O . ILE A 1 151 ? 12.967 2.276 -1.506 1.00 97.06 151 ILE A O 1
ATOM 1227 N N . TRP A 1 152 ? 11.295 0.790 -1.829 1.00 97.19 152 TRP A N 1
ATOM 1228 C CA . TRP A 1 152 ? 10.337 1.359 -0.888 1.00 97.19 152 TRP A CA 1
ATOM 1229 C C . TRP A 1 152 ? 10.074 0.367 0.238 1.00 97.19 152 TRP A C 1
ATOM 1231 O O . TRP A 1 152 ? 9.902 -0.821 -0.017 1.00 97.19 152 TRP A O 1
ATOM 1241 N N . HIS A 1 153 ? 9.990 0.870 1.464 1.00 96.06 153 HIS A N 1
ATOM 1242 C CA . HIS A 1 153 ? 9.506 0.102 2.606 1.00 96.06 153 HIS A CA 1
ATOM 1243 C C . HIS A 1 153 ? 8.029 0.409 2.809 1.00 96.06 153 HIS A C 1
ATOM 1245 O O . HIS A 1 153 ? 7.631 1.577 2.780 1.00 96.06 153 HIS A O 1
ATOM 1251 N N . CYS A 1 154 ? 7.220 -0.625 3.011 1.00 96.00 154 CYS A N 1
ATOM 1252 C CA . CYS A 1 154 ? 5.799 -0.475 3.274 1.00 96.00 154 CYS A CA 1
ATOM 1253 C C . CYS A 1 154 ? 5.501 -0.855 4.724 1.00 96.00 154 CYS A C 1
ATOM 1255 O O . CYS A 1 154 ? 6.070 -1.796 5.265 1.00 96.00 154 CYS A O 1
ATOM 1257 N N . ARG A 1 155 ? 4.616 -0.096 5.362 1.00 96.31 155 ARG A N 1
ATOM 1258 C CA . ARG A 1 155 ? 4.108 -0.372 6.705 1.00 96.31 155 ARG A CA 1
ATOM 1259 C C . ARG A 1 155 ? 2.607 -0.190 6.712 1.00 96.31 155 ARG A C 1
ATOM 1261 O O . ARG A 1 155 ? 2.087 0.677 6.008 1.00 96.31 155 ARG A O 1
ATOM 1268 N N . ILE A 1 156 ? 1.910 -0.965 7.530 1.00 97.81 156 ILE A N 1
ATOM 1269 C CA . ILE A 1 156 ? 0.469 -0.808 7.723 1.00 97.81 156 ILE A CA 1
ATOM 1270 C C . ILE A 1 156 ? 0.245 -0.229 9.110 1.00 97.81 156 ILE A C 1
ATOM 1272 O O . ILE A 1 156 ? 0.702 -0.780 10.109 1.00 97.81 156 ILE A O 1
ATOM 1276 N N . GLN A 1 157 ? -0.459 0.896 9.153 1.00 96.94 157 GLN A N 1
ATOM 1277 C CA . GLN A 1 157 ? -0.958 1.498 10.378 1.00 96.94 157 GLN A CA 1
ATOM 1278 C C . GLN A 1 157 ? -2.463 1.261 10.469 1.00 96.94 157 GLN A C 1
ATOM 1280 O O . GLN A 1 157 ? -3.197 1.558 9.523 1.00 96.94 157 GLN A O 1
ATOM 1285 N N . THR A 1 158 ? -2.919 0.786 11.621 1.00 96.31 158 THR A N 1
ATOM 1286 C CA . THR A 1 158 ? -4.335 0.609 11.938 1.00 96.31 158 THR A CA 1
ATOM 1287 C C . THR A 1 158 ? -4.734 1.483 13.125 1.00 96.31 158 THR A C 1
ATOM 1289 O O . THR A 1 158 ? -3.974 1.678 14.078 1.00 96.31 158 THR A O 1
ATOM 1292 N N . THR A 1 159 ? -5.933 2.053 13.066 1.00 94.12 159 THR A N 1
ATOM 1293 C CA . THR A 1 159 ? -6.542 2.841 14.151 1.00 94.12 159 THR A CA 1
ATOM 1294 C C . THR A 1 159 ? -8.037 2.578 14.198 1.00 94.12 159 THR A C 1
ATOM 1296 O O . THR A 1 159 ? -8.646 2.378 13.150 1.00 94.12 159 THR A O 1
ATOM 1299 N N . THR A 1 160 ? -8.639 2.654 15.381 1.00 90.25 160 THR A N 1
ATOM 1300 C CA . THR A 1 160 ? -10.101 2.631 15.529 1.00 90.25 160 THR A CA 1
ATOM 1301 C C . THR A 1 160 ? -10.650 4.057 15.443 1.00 90.25 160 THR A C 1
ATOM 1303 O O . THR A 1 160 ? -10.081 4.980 16.036 1.00 90.25 160 THR A O 1
ATOM 1306 N N . ALA A 1 161 ? -11.756 4.262 14.731 1.00 82.50 161 ALA A N 1
ATOM 1307 C CA . ALA A 1 161 ? -12.428 5.551 14.626 1.00 82.50 161 ALA A CA 1
ATOM 1308 C C . ALA A 1 161 ? -12.733 6.131 16.020 1.00 82.50 161 ALA A C 1
ATOM 1310 O O . ALA A 1 161 ? -13.194 5.439 16.926 1.00 82.50 161 ALA A O 1
ATOM 1311 N N . GLY A 1 162 ? -12.431 7.417 16.211 1.00 75.56 162 GLY A N 1
ATOM 1312 C CA . GLY A 1 162 ? -12.612 8.092 17.500 1.00 75.56 162 GLY A CA 1
ATOM 1313 C C . GLY A 1 162 ? -11.564 7.756 18.570 1.00 75.56 162 GLY A C 1
ATOM 1314 O O . GLY A 1 162 ? -11.672 8.263 19.684 1.00 75.56 162 GLY A O 1
ATOM 1315 N N . GLN A 1 163 ? -10.535 6.958 18.259 1.00 75.62 163 GLN A N 1
ATOM 1316 C CA . GLN A 1 163 ? -9.441 6.651 19.185 1.00 75.62 163 GLN A CA 1
ATOM 1317 C C . GLN A 1 163 ? -8.104 7.239 18.721 1.00 75.62 163 GLN A C 1
ATOM 1319 O O . GLN A 1 163 ? -7.784 7.260 17.536 1.00 75.62 163 GLN A O 1
ATOM 1324 N N . ALA A 1 164 ? -7.287 7.680 19.683 1.00 71.69 164 ALA A N 1
ATOM 1325 C CA . ALA A 1 164 ? -5.931 8.172 19.422 1.00 71.69 164 ALA A CA 1
ATOM 1326 C C . ALA A 1 164 ? -4.882 7.046 19.322 1.00 71.69 164 ALA A C 1
ATOM 1328 O O . ALA A 1 164 ? -3.771 7.277 18.848 1.00 71.69 164 ALA A O 1
ATOM 1329 N N . ARG A 1 165 ? -5.206 5.832 19.793 1.00 78.00 165 ARG A N 1
ATOM 1330 C CA . ARG A 1 165 ? -4.283 4.691 19.787 1.00 78.00 165 ARG A CA 1
ATOM 1331 C C . ARG A 1 165 ? -4.181 4.105 18.379 1.00 78.00 165 ARG A C 1
ATOM 1333 O O . ARG A 1 165 ? -5.197 3.851 17.740 1.00 78.00 165 ARG A O 1
ATOM 1340 N N . SER A 1 166 ? -2.954 3.840 17.936 1.00 79.69 166 SER A N 1
ATOM 1341 C CA . SER A 1 166 ? -2.658 3.185 16.660 1.00 79.69 166 SER A CA 1
ATOM 1342 C C . SER A 1 166 ? -1.756 1.975 16.852 1.00 79.69 166 SER A C 1
ATOM 1344 O O . SER A 1 166 ? -0.885 2.000 17.723 1.00 79.69 166 SER A O 1
ATOM 1346 N N . GLU A 1 167 ? -1.905 0.972 15.999 1.00 86.25 167 GLU A N 1
ATOM 1347 C CA . GLU A 1 167 ? -0.966 -0.140 15.860 1.00 86.25 167 GLU A CA 1
ATOM 1348 C C . GLU A 1 167 ? -0.233 -0.015 14.515 1.00 86.25 167 GLU A C 1
ATOM 1350 O O . GLU A 1 167 ? -0.807 0.454 13.532 1.00 86.25 167 GLU A O 1
ATOM 1355 N N . ILE A 1 168 ? 1.062 -0.349 14.484 1.00 84.69 168 ILE A N 1
ATOM 1356 C CA . ILE A 1 168 ? 1.897 -0.296 13.276 1.00 84.69 168 ILE A CA 1
ATOM 1357 C C . ILE A 1 168 ? 2.580 -1.649 13.108 1.00 84.69 168 ILE A C 1
ATOM 1359 O O . ILE A 1 168 ? 3.188 -2.154 14.053 1.00 84.69 168 ILE A O 1
ATOM 1363 N N . LYS A 1 169 ? 2.501 -2.204 11.898 1.00 83.44 169 LYS A N 1
ATOM 1364 C CA . LYS A 1 169 ? 3.185 -3.433 11.503 1.00 83.44 169 LYS A CA 1
ATOM 1365 C C . LYS A 1 169 ? 4.122 -3.166 10.326 1.00 83.44 169 LYS A C 1
ATOM 1367 O O . LYS A 1 169 ? 3.682 -2.669 9.285 1.00 83.44 169 LYS A O 1
ATOM 1372 N N . ASP A 1 170 ? 5.384 -3.541 10.512 1.00 76.25 170 ASP A N 1
ATOM 1373 C CA . ASP A 1 170 ? 6.422 -3.566 9.478 1.00 76.25 170 ASP A CA 1
ATOM 1374 C C . ASP A 1 170 ? 6.462 -4.958 8.824 1.00 76.25 170 ASP A C 1
ATOM 1376 O O . ASP A 1 170 ? 6.182 -5.959 9.501 1.00 76.25 170 ASP A O 1
ATOM 1380 N N . PHE A 1 171 ? 6.787 -5.022 7.529 1.00 63.53 171 PHE A N 1
ATOM 1381 C CA . PHE A 1 171 ? 6.929 -6.259 6.753 1.00 63.53 171 PHE A CA 1
ATOM 1382 C C . PHE A 1 171 ? 7.934 -6.095 5.611 1.00 63.53 171 PHE A C 1
ATOM 1384 O O . PHE A 1 171 ? 8.064 -4.964 5.086 1.00 63.53 171 PHE A O 1
#

Sequence (171 aa):
NYQRNMLSRFAADYARRRAQDNSKPAEVITSPPISVELTELYARDNAKSHHTDLYELVVDTPPTPVLRRGQAFFFAVRFNRPFDIHQDLVRFIFDFGPNPTITKGTRNLVQLCDKRELTLDKSKWDARLHHQDSNTITAEIQISSTCPVGIWHCRIQTTTAGQARSEIKDF

Secondary structure (DSSP, 8-state):
-HHHHHHHHHHHHHHHHHHHHHHS------PPPPPEEEEE--HHHHHHHHT-TTSHHHHSSSPPP---TTSEEEEEEEESS---TTTEEEEEEEEESSS--TTTTSEEEEE-B--SS--S-TTS-EEEEEEEETTEEEEEEEPPTTSPPS-EEEEEEEEETT---EEEEE-

Radius of gyration: 24.71 Å; chains: 1; bounding box: 62×44×71 Å

Foldseek 3Di:
DVVVVVVVVVVVVVVVVVVVVVPPDPPPPDDFWWAWDDKDQVQCVQCVVQVNNPDPQCVDVVRDHDHAQLDKGKMKTFTPWFDDQVWKKKWKWKAADDDADVVVLRIDIEIEDQDPDFDDDSQDKYKYFPDGDGRMTMIIIHGHNPHDDDDIWIKMKMDTPPDPDIDIDGD

Organism: NCBI:txid320908

pLDDT: mean 89.7, std 12.83, range [47.31, 98.62]